Protein AF-A0A7H0GS98-F1 (afdb_monomer)

Radius of gyration: 21.8 Å; Cα contacts (8 Å, |Δi|>4): 205; chains: 1; bounding box: 40×64×66 Å

Nearest PDB structures (foldseek):
  5hx2-assembly1_E  TM=2.400E-01  e=4.863E+00  Tequatrovirus T4

Organism: NCBI:txid1385715

Sequence (141 aa):
MGLILLLSSFQAVAQSGPYGNEWIVPGQSYYKIRVTQDGIHRLDNQYLTRAGLSNGTDPRRLQLWRRGQEVAMYVGGNQTSLDPSTFIEFYGQRNDGRLDRGMYKKAVDQPQPLYSLFTDTAAYFLTVAPQLPAGAWRSQQ

pLDDT: mean 85.55, std 16.06, range [38.0, 98.44]

Mean predicted aligned error: 9.06 Å

Solvent-accessible surface area (backbone atoms only — not comparable to full-atom values): 8816 Å² total; per-residue (Å²): 142,83,86,83,82,84,81,78,80,78,79,77,83,68,91,84,64,87,87,64,54,84,76,64,58,92,93,61,68,71,34,79,44,80,29,70,53,70,45,81,45,76,43,46,37,69,55,41,45,76,59,70,49,54,74,63,43,50,54,73,22,59,46,35,34,44,94,62,39,82,49,76,66,49,76,45,60,57,76,69,29,35,44,90,68,20,33,39,37,31,78,38,54,36,26,44,12,72,76,56,37,80,78,41,98,46,63,84,73,54,91,53,62,78,44,33,96,86,48,51,59,19,68,33,35,40,32,65,50,96,54,75,63,91,78,71,85,72,81,85,125

Foldseek 3Di:
DDDDDDPDDPPPPDDPDPPLCPVDDPPWQKAKDKDQAWDKDKDALVNCVVSVNDWFAQPLQKWKDFSSDTFDKDWDDDRGTDDNRIMIIGGDAWDFCPVVCVVDPHSVPDPGRGHHPPGRIGIMIITGHPDRDDDPPDPDD

Secondary structure (DSSP, 8-state):
----------------S--S-TT--TT--EEEEEE-SSEEEEEEHHHHHHTTPPTT--GGGEEEEETTEE--EEEES-SSS--TT-EEEEEE----GGGGGGGSSSGGG-S-SSS-SS-S-EEEEEEE-SS--TT------

Structure (mmCIF, N/CA/C/O backbone):
data_AF-A0A7H0GS98-F1
#
_entry.id   AF-A0A7H0GS98-F1
#
loop_
_atom_site.group_PDB
_atom_site.id
_atom_site.type_symbol
_atom_site.label_atom_id
_atom_site.label_alt_id
_atom_site.label_comp_id
_atom_site.label_asym_id
_atom_site.label_entity_id
_atom_site.label_seq_id
_atom_site.pdbx_PDB_ins_code
_atom_site.Cartn_x
_atom_site.Cartn_y
_atom_site.Cartn_z
_atom_site.occupancy
_atom_site.B_iso_or_equiv
_atom_site.auth_seq_id
_atom_site.auth_comp_id
_atom_site.auth_asym_id
_atom_site.auth_atom_id
_atom_site.pdbx_PDB_model_num
ATOM 1 N N . MET A 1 1 ? 4.303 51.210 -48.097 1.00 42.44 1 MET A N 1
ATOM 2 C CA . MET A 1 1 ? 4.697 49.793 -47.951 1.00 42.44 1 MET A CA 1
ATOM 3 C C . MET A 1 1 ? 4.824 49.501 -46.467 1.00 42.44 1 MET A C 1
ATOM 5 O O . MET A 1 1 ? 5.790 49.943 -45.867 1.00 42.44 1 MET A O 1
ATOM 9 N N . GLY A 1 2 ? 3.820 48.872 -45.858 1.00 46.12 2 GLY A N 1
ATOM 10 C CA . GLY A 1 2 ? 3.844 48.503 -44.441 1.00 46.12 2 GLY A CA 1
ATOM 11 C C . GLY A 1 2 ? 3.320 47.083 -44.300 1.00 46.12 2 GLY A C 1
ATOM 12 O O . GLY A 1 2 ? 2.130 46.854 -44.482 1.00 46.12 2 GLY A O 1
ATOM 13 N N . LEU A 1 3 ? 4.224 46.134 -44.068 1.00 45.72 3 LEU A N 1
ATOM 14 C CA . LEU A 1 3 ? 3.906 44.723 -43.877 1.00 45.72 3 LEU A CA 1
ATOM 15 C C . LEU A 1 3 ?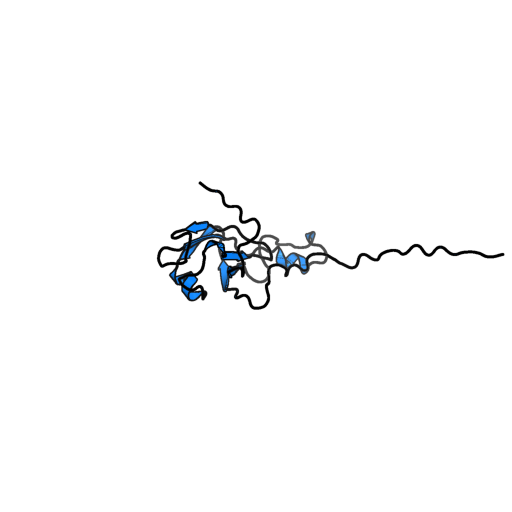 3.680 44.487 -42.378 1.00 45.72 3 LEU A C 1
ATOM 17 O O . LEU A 1 3 ? 4.624 44.551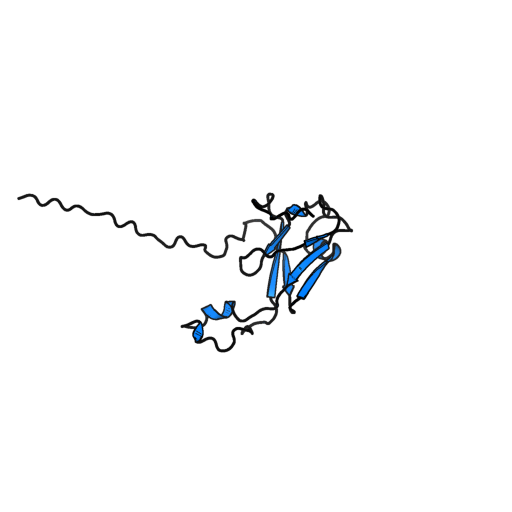 -41.594 1.00 45.72 3 LEU A O 1
ATOM 21 N N . ILE A 1 4 ? 2.431 44.248 -41.978 1.00 52.03 4 ILE A N 1
ATOM 22 C CA . ILE A 1 4 ? 2.082 43.829 -40.615 1.00 52.03 4 ILE A CA 1
ATOM 23 C C . ILE A 1 4 ? 2.258 42.309 -40.530 1.00 52.03 4 ILE A C 1
ATOM 25 O O . ILE A 1 4 ? 1.550 41.555 -41.195 1.00 52.03 4 ILE A O 1
ATOM 29 N N . LEU A 1 5 ? 3.218 41.865 -39.717 1.00 52.53 5 LEU A N 1
ATOM 30 C CA . LEU A 1 5 ? 3.429 40.463 -39.355 1.00 52.53 5 LEU A CA 1
ATOM 31 C C . LEU A 1 5 ? 2.541 40.113 -38.153 1.00 52.53 5 LEU A C 1
ATOM 33 O O . LEU A 1 5 ? 2.806 40.525 -37.026 1.00 52.53 5 LEU A O 1
ATOM 37 N N . LEU A 1 6 ? 1.483 39.340 -38.402 1.00 57.25 6 LEU A N 1
ATOM 38 C CA . LEU A 1 6 ? 0.685 38.672 -37.374 1.00 57.25 6 LEU A CA 1
ATOM 39 C C . LEU A 1 6 ? 1.485 37.482 -36.820 1.00 57.25 6 LEU A C 1
ATOM 41 O O . LEU A 1 6 ? 1.516 36.415 -37.431 1.00 57.25 6 LEU A O 1
ATOM 45 N N . LEU A 1 7 ? 2.143 37.654 -35.669 1.00 56.59 7 LEU A N 1
ATOM 46 C CA . LEU A 1 7 ? 2.703 36.530 -34.916 1.00 56.59 7 LEU A CA 1
ATOM 47 C C . LEU A 1 7 ? 1.565 35.784 -34.210 1.00 56.59 7 LEU A C 1
ATOM 49 O O . LEU A 1 7 ? 1.068 36.216 -33.171 1.00 56.59 7 LEU A O 1
ATOM 53 N N . SER A 1 8 ? 1.157 34.651 -34.773 1.00 59.25 8 SER A N 1
ATOM 54 C CA . SER A 1 8 ? 0.312 33.676 -34.088 1.00 59.25 8 SER A CA 1
ATOM 55 C C . SER A 1 8 ? 1.107 33.040 -32.945 1.00 59.25 8 SER A C 1
ATOM 57 O O . SER A 1 8 ? 2.106 32.356 -33.166 1.00 59.25 8 SER A O 1
ATOM 59 N N . SER A 1 9 ? 0.676 33.278 -31.711 1.00 59.72 9 SER A N 1
ATOM 60 C CA . SER A 1 9 ? 1.228 32.676 -30.502 1.00 59.72 9 SER A CA 1
ATOM 61 C C . SER A 1 9 ? 0.916 31.176 -30.467 1.00 59.72 9 SER A C 1
ATOM 63 O O . SER A 1 9 ? -0.152 30.752 -30.030 1.00 59.72 9 SER A O 1
ATOM 65 N N . PHE A 1 10 ? 1.869 30.354 -30.911 1.00 62.19 10 PHE A N 1
ATOM 66 C CA . PHE A 1 10 ? 1.886 28.929 -30.587 1.00 62.19 10 PHE A CA 1
ATOM 67 C C . PHE A 1 10 ? 2.031 28.789 -29.067 1.00 62.19 10 PHE A C 1
ATOM 69 O O . PHE A 1 10 ? 3.106 29.001 -28.509 1.00 62.19 10 PHE A O 1
ATOM 76 N N . GLN A 1 11 ? 0.934 28.466 -28.385 1.00 61.84 11 GLN A N 1
ATOM 77 C CA . GLN A 1 11 ? 0.963 28.047 -26.987 1.00 61.84 11 GLN A CA 1
ATOM 78 C C . GLN A 1 11 ? 1.714 26.712 -26.932 1.00 61.84 11 GLN A C 1
ATOM 80 O O . GLN A 1 11 ? 1.195 25.674 -27.343 1.00 61.84 11 GLN A O 1
ATOM 85 N N . ALA A 1 12 ? 2.967 26.745 -26.480 1.00 61.16 12 ALA A N 1
ATOM 86 C CA . ALA A 1 12 ? 3.724 25.539 -26.197 1.00 61.16 12 ALA A CA 1
ATOM 87 C C . ALA A 1 12 ? 3.055 24.831 -25.012 1.00 61.16 12 ALA A C 1
ATOM 89 O O . ALA A 1 12 ? 3.107 25.315 -23.882 1.00 61.16 12 ALA A O 1
ATOM 90 N N . VAL A 1 13 ? 2.412 23.693 -25.265 1.00 59.44 13 VAL A N 1
ATOM 91 C CA . VAL A 1 13 ? 1.907 22.829 -24.197 1.00 59.44 13 VAL A CA 1
ATOM 92 C C . VAL A 1 13 ? 3.121 22.105 -23.610 1.00 59.44 13 VAL A C 1
ATOM 94 O O . VAL A 1 13 ? 3.542 21.059 -24.101 1.00 59.44 13 VAL A O 1
ATOM 97 N N . ALA A 1 14 ? 3.766 22.721 -22.618 1.00 56.25 14 ALA A N 1
ATOM 98 C CA . ALA A 1 14 ? 4.789 22.054 -21.821 1.00 56.25 14 ALA A CA 1
ATOM 99 C C . ALA A 1 14 ? 4.154 20.869 -21.072 1.00 56.25 14 ALA A C 1
ATOM 101 O O . ALA A 1 14 ? 2.968 20.902 -20.756 1.00 56.25 14 ALA A O 1
ATOM 102 N N . GLN A 1 15 ? 4.932 19.812 -20.834 1.00 59.19 15 GLN A N 1
ATOM 103 C CA . GLN A 1 15 ? 4.472 18.504 -20.357 1.00 59.19 15 GLN A CA 1
ATOM 104 C C . GLN A 1 15 ? 3.633 18.575 -19.068 1.00 59.19 15 GLN A C 1
ATOM 106 O O . GLN A 1 15 ? 4.157 18.480 -17.964 1.00 59.19 15 GLN A O 1
ATOM 111 N N . SER A 1 16 ? 2.315 18.694 -19.207 1.00 49.09 16 SER A N 1
ATOM 112 C CA . SER A 1 16 ? 1.351 18.603 -18.113 1.00 49.09 16 SER A CA 1
ATOM 113 C C . SER A 1 16 ? 0.728 17.205 -18.102 1.00 49.09 16 SER A C 1
ATOM 115 O O . SER A 1 16 ? -0.455 17.030 -18.391 1.00 49.09 16 SER A O 1
ATOM 117 N N . GLY A 1 17 ? 1.554 16.188 -17.862 1.00 59.50 17 GLY A N 1
ATOM 118 C CA . GLY A 1 17 ? 1.093 14.835 -17.550 1.00 59.50 17 GLY A CA 1
ATOM 119 C C . GLY A 1 17 ? 1.268 14.557 -16.055 1.00 59.50 17 GLY A C 1
ATOM 120 O O . GLY A 1 17 ? 2.112 15.202 -15.431 1.00 59.50 17 GLY A O 1
ATOM 121 N N . PRO A 1 18 ? 0.504 13.623 -15.463 1.00 62.62 18 PRO A N 1
ATOM 122 C CA . PRO A 1 18 ? 0.777 13.174 -14.106 1.00 62.62 18 PRO A CA 1
ATOM 123 C C . PRO A 1 18 ? 2.213 12.631 -14.026 1.00 62.62 18 PRO A C 1
ATOM 125 O O . PRO A 1 18 ? 2.617 11.779 -14.819 1.00 62.62 18 PRO A O 1
ATOM 128 N N . TYR A 1 19 ? 2.984 13.145 -13.074 1.00 67.06 19 TYR A N 1
ATOM 129 C CA . TYR A 1 19 ? 4.360 12.752 -12.781 1.00 67.06 19 TYR A CA 1
ATOM 130 C C . TYR A 1 19 ? 4.445 11.357 -12.135 1.00 67.06 19 TYR A C 1
ATOM 132 O O . TYR A 1 19 ? 5.543 10.856 -11.903 1.00 67.06 19 TYR A O 1
ATOM 140 N N . GLY A 1 20 ? 3.305 10.729 -11.821 1.00 73.31 20 GLY A N 1
ATOM 141 C CA . GLY A 1 20 ? 3.218 9.400 -11.206 1.00 73.31 20 GLY A CA 1
ATOM 142 C C . GLY A 1 20 ? 3.397 9.410 -9.685 1.00 73.31 20 GLY A C 1
ATOM 143 O O . GLY A 1 20 ? 3.401 8.351 -9.053 1.00 73.31 20 GLY A O 1
ATOM 144 N N . ASN A 1 21 ? 3.534 10.598 -9.094 1.00 81.44 21 ASN A N 1
ATOM 145 C CA . ASN A 1 21 ? 3.735 10.825 -7.663 1.00 81.44 21 ASN A CA 1
ATOM 146 C C . ASN A 1 21 ?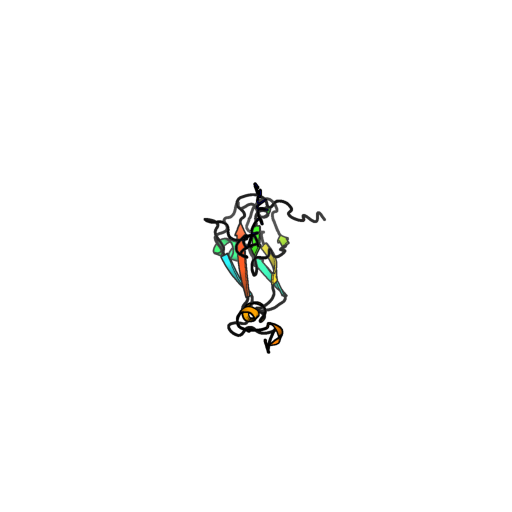 2.506 11.451 -6.987 1.00 81.44 21 ASN A C 1
ATOM 148 O O . ASN A 1 21 ? 2.581 11.839 -5.827 1.00 81.44 21 ASN A O 1
ATOM 152 N N . GLU A 1 22 ? 1.370 11.538 -7.680 1.00 84.88 22 GLU A N 1
ATOM 153 C CA . GLU A 1 22 ? 0.131 12.170 -7.196 1.00 84.88 22 GLU A CA 1
ATOM 154 C C . GLU A 1 22 ? -0.442 11.476 -5.955 1.00 84.88 22 GLU A C 1
ATOM 15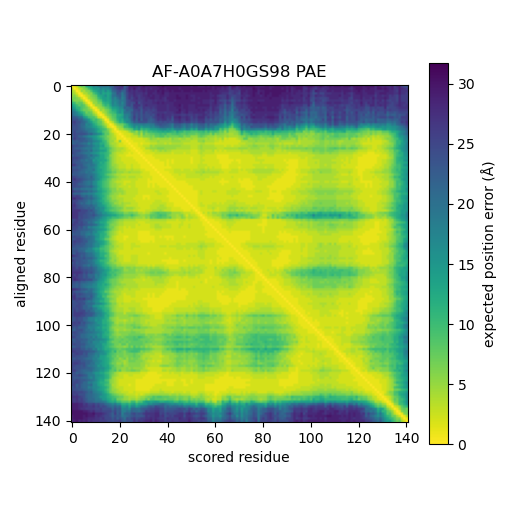6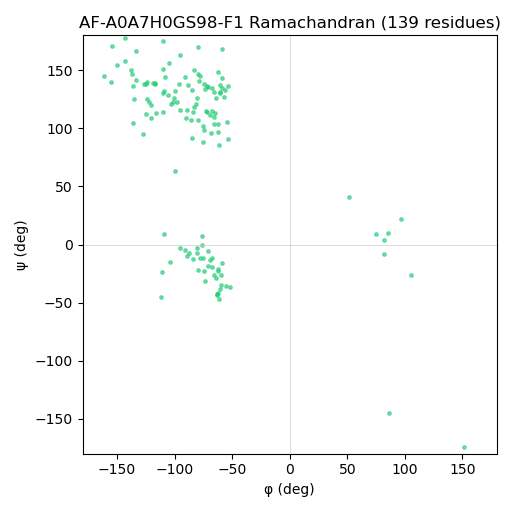 O O . GLU A 1 22 ? -1.180 12.074 -5.179 1.00 84.88 22 GLU A O 1
ATOM 161 N N . TRP A 1 23 ? -0.089 10.208 -5.761 1.00 86.06 23 TRP A N 1
ATOM 162 C CA . TRP A 1 23 ? -0.470 9.406 -4.604 1.00 86.06 23 TRP A CA 1
ATOM 163 C C . TRP A 1 23 ? 0.319 9.754 -3.327 1.00 86.06 23 TRP A C 1
ATOM 165 O O . TRP A 1 23 ? -0.034 9.279 -2.244 1.00 86.06 23 TRP A O 1
ATOM 175 N N . ILE A 1 24 ? 1.391 10.549 -3.440 1.00 89.06 24 ILE A N 1
ATOM 176 C CA . ILE A 1 24 ? 2.245 10.964 -2.323 1.00 89.06 24 ILE A CA 1
ATOM 177 C C . ILE A 1 24 ? 1.783 12.327 -1.810 1.00 89.06 24 ILE A C 1
ATOM 179 O O . ILE A 1 24 ? 1.912 13.345 -2.485 1.00 89.06 24 ILE A O 1
ATOM 183 N N . VAL A 1 25 ? 1.318 12.353 -0.566 1.00 91.31 25 VAL A N 1
ATOM 184 C CA . VAL A 1 25 ? 0.952 13.571 0.153 1.00 91.31 25 VAL A CA 1
ATOM 185 C C . VAL A 1 25 ? 2.072 13.910 1.143 1.00 91.31 25 VAL A C 1
ATOM 187 O O . VAL A 1 25 ? 2.386 13.092 2.015 1.00 91.31 25 VAL A O 1
ATOM 190 N N . PRO A 1 26 ? 2.705 15.094 1.045 1.00 90.38 26 PRO A N 1
ATOM 191 C CA . PRO A 1 26 ? 3.753 15.496 1.978 1.00 90.38 26 PRO A CA 1
ATOM 192 C C . PRO A 1 26 ? 3.283 15.459 3.437 1.00 90.38 26 PRO A C 1
ATOM 194 O O . PRO A 1 26 ? 2.210 15.955 3.771 1.00 90.38 26 PRO A O 1
ATOM 197 N N . GLY A 1 27 ? 4.099 14.869 4.313 1.00 89.81 27 GLY A N 1
ATOM 198 C CA . GLY A 1 27 ? 3.800 14.737 5.744 1.00 89.81 27 GLY A CA 1
ATOM 199 C C . GLY A 1 27 ? 2.880 13.567 6.114 1.00 89.81 27 GLY A C 1
ATOM 200 O O . GLY A 1 27 ? 2.749 13.260 7.297 1.00 89.81 27 GLY A O 1
ATOM 201 N N . GLN A 1 28 ? 2.285 12.872 5.141 1.00 90.94 28 GLN A N 1
ATOM 202 C CA . GLN A 1 28 ? 1.493 11.668 5.389 1.00 90.94 28 GLN A CA 1
ATOM 203 C C . GLN A 1 28 ? 2.405 10.449 5.615 1.00 90.94 28 GLN A C 1
ATOM 205 O O . GLN A 1 28 ? 3.441 10.289 4.968 1.00 90.94 28 GLN A O 1
ATOM 210 N N . SER A 1 29 ? 2.035 9.575 6.556 1.00 92.62 29 SER A N 1
ATOM 211 C CA . SER A 1 29 ? 2.782 8.343 6.839 1.00 92.62 29 SER A CA 1
ATOM 212 C C . SER A 1 29 ? 2.371 7.216 5.896 1.00 92.62 29 SER A C 1
ATOM 214 O O . SER A 1 29 ? 1.184 6.947 5.722 1.00 92.62 29 SER A O 1
ATOM 216 N N . TYR A 1 30 ? 3.354 6.517 5.330 1.00 95.56 30 TYR A N 1
ATOM 217 C CA . TYR A 1 30 ? 3.136 5.378 4.440 1.00 95.56 30 TYR A CA 1
ATOM 218 C C . TYR A 1 30 ? 3.831 4.145 4.995 1.00 95.56 30 TYR A C 1
ATOM 220 O O . TYR A 1 30 ? 5.050 4.128 5.177 1.00 95.56 30 TYR A O 1
ATOM 228 N N . TYR A 1 31 ? 3.059 3.090 5.219 1.00 96.75 31 TYR A N 1
ATOM 229 C CA . TYR A 1 31 ? 3.576 1.819 5.685 1.00 96.75 31 TYR A CA 1
ATOM 230 C C . TYR A 1 31 ? 3.762 0.848 4.520 1.00 96.75 31 TYR A C 1
ATOM 232 O O . TYR A 1 31 ? 2.821 0.547 3.787 1.00 96.75 31 TYR A O 1
ATOM 240 N N . LYS A 1 32 ? 4.989 0.348 4.341 1.00 96.81 32 LYS A N 1
ATOM 241 C CA . LYS A 1 32 ? 5.330 -0.564 3.244 1.00 96.81 32 LYS A CA 1
ATOM 242 C C . LYS A 1 32 ? 4.973 -2.006 3.600 1.00 96.81 32 LYS A C 1
ATOM 244 O O . LYS A 1 32 ? 5.587 -2.601 4.482 1.00 96.81 32 LYS A O 1
ATOM 249 N N . ILE A 1 33 ? 4.073 -2.589 2.820 1.00 97.81 33 ILE A N 1
ATOM 250 C CA . ILE A 1 33 ? 3.709 -4.004 2.855 1.00 97.81 33 ILE A CA 1
ATOM 251 C C . ILE A 1 33 ? 4.456 -4.721 1.726 1.00 97.81 33 ILE A C 1
ATOM 253 O O . ILE A 1 33 ? 4.487 -4.251 0.586 1.00 97.81 33 ILE A O 1
ATOM 257 N N . ARG A 1 34 ? 5.080 -5.857 2.047 1.00 97.19 34 ARG A N 1
ATOM 258 C CA . ARG A 1 34 ? 5.775 -6.716 1.081 1.00 97.19 34 ARG A CA 1
ATOM 259 C C . ARG A 1 34 ? 4.883 -7.894 0.711 1.00 97.19 34 ARG A C 1
ATOM 261 O O . ARG A 1 34 ? 4.452 -8.618 1.600 1.00 97.19 34 ARG A O 1
ATOM 268 N N . VAL A 1 35 ? 4.647 -8.088 -0.583 1.00 97.69 35 VAL A N 1
ATOM 269 C CA . VAL A 1 35 ? 3.822 -9.176 -1.126 1.00 97.69 35 VAL A CA 1
ATOM 270 C C . VAL A 1 35 ? 4.671 -10.029 -2.062 1.00 97.69 35 VAL A C 1
ATOM 272 O O . VAL A 1 35 ? 5.188 -9.527 -3.057 1.00 97.69 35 VAL A O 1
ATOM 275 N N . THR A 1 36 ? 4.818 -11.314 -1.752 1.00 95.81 36 THR A N 1
ATOM 276 C CA . THR A 1 36 ? 5.646 -12.266 -2.518 1.00 95.81 36 THR A CA 1
ATOM 277 C C . THR A 1 36 ? 4.828 -13.215 -3.390 1.00 95.81 36 THR A C 1
ATOM 279 O O . THR A 1 36 ? 5.374 -13.858 -4.282 1.00 95.81 36 THR A O 1
ATOM 282 N N . GLN A 1 37 ? 3.520 -13.312 -3.149 1.00 95.75 37 GLN A N 1
ATOM 283 C CA . GLN A 1 37 ? 2.634 -14.266 -3.808 1.00 95.75 37 GLN A CA 1
ATOM 284 C C . GLN A 1 37 ? 1.320 -13.604 -4.211 1.00 95.75 37 GLN A C 1
ATOM 286 O O . GLN A 1 37 ? 0.813 -12.718 -3.516 1.00 95.75 37 GLN A O 1
ATOM 291 N N . ASP A 1 38 ? 0.776 -14.064 -5.333 1.00 97.62 38 ASP A N 1
ATOM 292 C CA . ASP A 1 38 ? -0.546 -13.666 -5.799 1.00 97.62 38 ASP A CA 1
ATOM 293 C C . ASP A 1 38 ? -1.616 -14.298 -4.902 1.00 97.62 38 ASP A C 1
ATOM 295 O O . ASP A 1 38 ? -1.521 -15.477 -4.558 1.00 97.62 38 ASP A O 1
ATOM 299 N N . GLY A 1 39 ? -2.634 -13.530 -4.519 1.00 98.12 39 GLY A N 1
ATOM 300 C CA . GLY A 1 39 ? -3.732 -14.037 -3.698 1.00 98.12 39 GLY A CA 1
ATOM 301 C C . GLY A 1 39 ? -4.376 -12.978 -2.814 1.00 98.12 39 GLY A C 1
ATOM 302 O O . GLY A 1 39 ? -4.054 -11.795 -2.892 1.00 98.12 39 GLY A O 1
ATOM 303 N N . ILE A 1 40 ? -5.303 -13.410 -1.959 1.00 98.25 40 ILE A N 1
ATOM 304 C CA . ILE A 1 40 ? -5.883 -12.553 -0.921 1.00 98.25 40 ILE A CA 1
ATOM 305 C C . ILE A 1 40 ? -4.927 -12.494 0.269 1.00 98.25 40 ILE A C 1
ATOM 307 O O . ILE A 1 40 ? -4.546 -13.522 0.823 1.00 98.25 40 ILE A O 1
ATOM 311 N N . HIS A 1 41 ? -4.565 -11.278 0.667 1.00 98.31 41 HIS A N 1
ATOM 312 C CA . HIS A 1 41 ? -3.736 -11.004 1.837 1.00 98.31 41 HIS A CA 1
ATOM 313 C C . HIS A 1 41 ? -4.597 -10.363 2.914 1.00 98.31 41 HIS A C 1
ATOM 315 O O . HIS A 1 41 ? -5.322 -9.411 2.625 1.00 98.31 41 HIS A O 1
ATOM 321 N N . ARG A 1 42 ? -4.491 -10.863 4.149 1.00 97.88 42 ARG A N 1
ATOM 322 C CA . ARG A 1 42 ? -5.175 -10.306 5.320 1.00 97.88 42 ARG A CA 1
ATOM 323 C C . ARG A 1 42 ? -4.171 -9.642 6.258 1.00 97.88 42 ARG A C 1
ATOM 325 O O . ARG A 1 42 ? -3.173 -10.255 6.629 1.00 97.88 42 ARG A O 1
ATOM 332 N N . LEU A 1 43 ? -4.467 -8.412 6.666 1.00 97.25 43 LEU A N 1
ATOM 333 C CA . LEU A 1 43 ? -3.751 -7.671 7.702 1.00 97.25 43 LEU A CA 1
ATOM 334 C C . LEU A 1 43 ? -4.663 -7.561 8.923 1.00 97.25 43 LEU A C 1
ATOM 336 O O . LEU A 1 43 ? -5.718 -6.933 8.851 1.00 97.25 43 LEU A O 1
ATOM 340 N N . ASP A 1 44 ? -4.278 -8.192 10.025 1.00 96.31 44 ASP A N 1
ATOM 341 C CA . ASP A 1 44 ? -5.017 -8.117 11.285 1.00 96.31 44 ASP A CA 1
ATOM 342 C C . ASP A 1 44 ? -4.721 -6.820 12.058 1.00 96.31 44 ASP A C 1
ATOM 344 O O . ASP A 1 44 ? -3.803 -6.062 11.730 1.00 96.31 44 ASP A O 1
ATOM 348 N N . ASN A 1 45 ? -5.490 -6.555 13.118 1.00 94.81 45 ASN A N 1
ATOM 349 C CA . ASN A 1 45 ? -5.301 -5.373 13.960 1.00 94.81 45 ASN A CA 1
ATOM 350 C C . ASN A 1 45 ? -3.868 -5.260 14.524 1.00 94.81 45 ASN A C 1
ATOM 352 O O . ASN A 1 45 ? -3.326 -4.154 14.616 1.00 94.81 45 ASN A O 1
ATOM 356 N N . GLN A 1 46 ? -3.220 -6.383 14.855 1.00 95.38 46 GLN A N 1
ATOM 357 C CA . GLN A 1 46 ? -1.845 -6.379 15.355 1.00 95.38 46 GLN A CA 1
ATOM 358 C C . GLN A 1 46 ? -0.876 -5.843 14.295 1.00 95.38 46 GLN A C 1
ATOM 360 O O . GLN A 1 46 ? 0.008 -5.039 14.607 1.00 95.38 46 GLN A O 1
ATOM 365 N N . TYR A 1 47 ? -1.045 -6.251 13.037 1.00 96.12 47 TYR A N 1
ATOM 366 C CA . TYR A 1 47 ? -0.290 -5.719 11.912 1.00 96.12 47 TYR A CA 1
ATOM 367 C C . TYR A 1 47 ? -0.532 -4.217 11.734 1.00 96.12 47 TYR A C 1
ATOM 369 O O . TYR A 1 47 ? 0.430 -3.460 11.608 1.00 96.12 47 TYR A O 1
ATOM 377 N N . LEU A 1 48 ? -1.792 -3.771 11.777 1.00 94.75 48 LEU A N 1
ATOM 378 C CA . LEU A 1 48 ? -2.154 -2.354 11.627 1.00 94.75 48 LEU A CA 1
ATOM 379 C C . LEU A 1 48 ? -1.550 -1.488 12.741 1.00 94.75 48 LEU A C 1
ATOM 381 O O . LEU A 1 48 ? -0.974 -0.435 12.470 1.00 94.75 48 LEU A O 1
ATOM 385 N N . THR A 1 49 ? -1.583 -1.974 13.979 1.00 94.19 49 THR A N 1
ATOM 386 C CA . THR A 1 49 ? -0.978 -1.290 15.129 1.00 94.19 49 THR A CA 1
ATOM 387 C C . THR A 1 49 ? 0.539 -1.169 14.962 1.00 94.19 49 THR A C 1
ATOM 389 O O . THR A 1 49 ? 1.112 -0.100 15.164 1.00 94.19 49 THR A O 1
ATOM 392 N N . ARG A 1 50 ? 1.212 -2.240 14.512 1.00 93.75 50 ARG A N 1
ATOM 393 C CA . ARG A 1 50 ? 2.654 -2.220 14.186 1.00 93.75 50 ARG A CA 1
ATOM 394 C C . ARG A 1 50 ? 2.986 -1.321 12.998 1.00 93.75 50 ARG A C 1
ATOM 396 O O . ARG A 1 50 ? 4.111 -0.835 12.903 1.00 93.75 50 ARG A O 1
ATOM 403 N N . ALA A 1 51 ? 2.024 -1.108 12.106 1.00 91.38 51 ALA A N 1
ATOM 404 C CA . ALA A 1 51 ? 2.117 -0.159 11.008 1.00 91.38 51 ALA A CA 1
ATOM 405 C C . ALA A 1 51 ? 1.928 1.305 11.450 1.00 91.38 51 ALA A C 1
ATOM 407 O O . ALA A 1 51 ? 2.039 2.206 10.621 1.00 91.38 51 ALA A O 1
ATOM 408 N N . GLY A 1 52 ? 1.699 1.550 12.746 1.00 90.50 52 GLY A N 1
ATOM 409 C CA . GLY A 1 52 ? 1.544 2.884 13.323 1.00 90.50 52 GLY A CA 1
ATOM 410 C C . GLY A 1 52 ? 0.122 3.435 13.237 1.00 90.50 52 GLY A C 1
ATOM 411 O O . GLY A 1 52 ? -0.084 4.612 13.523 1.00 90.50 52 GLY A O 1
ATOM 412 N N . LEU A 1 53 ? -0.859 2.613 12.850 1.00 92.69 53 LEU A N 1
ATOM 413 C CA . LEU A 1 53 ? -2.264 3.005 12.857 1.00 92.69 53 LEU A CA 1
ATOM 414 C C . LEU A 1 53 ? -2.801 2.843 14.280 1.00 92.69 53 LEU A C 1
ATOM 416 O O . LEU A 1 53 ? -2.772 1.751 14.846 1.00 92.69 53 LEU A O 1
ATOM 420 N N . SER A 1 54 ? -3.285 3.934 14.867 1.00 88.69 54 SER A N 1
ATOM 421 C CA . SER A 1 54 ? -3.853 3.912 16.211 1.00 88.69 54 SER A CA 1
ATOM 422 C C . SER A 1 54 ? -5.286 3.382 16.208 1.00 88.69 54 SER A C 1
ATOM 424 O O . SER A 1 54 ? -6.072 3.662 15.293 1.00 88.69 54 SER A O 1
ATOM 426 N N . ASN A 1 55 ? -5.654 2.696 17.293 1.00 82.38 55 ASN A N 1
ATOM 427 C CA . ASN A 1 55 ? -7.059 2.499 17.647 1.00 82.38 55 ASN A CA 1
ATOM 428 C C . ASN A 1 55 ? -7.743 3.874 17.709 1.00 82.38 55 ASN A C 1
ATOM 430 O O . ASN A 1 55 ? -7.154 4.831 18.218 1.00 82.38 55 ASN A O 1
ATOM 434 N N . GLY A 1 56 ? -8.947 4.001 17.154 1.00 85.19 56 GLY A N 1
ATOM 435 C CA . GLY A 1 56 ? -9.583 5.311 16.963 1.00 85.19 56 GLY A CA 1
ATOM 436 C C . GLY A 1 56 ? -9.579 5.808 15.515 1.00 85.19 56 GLY A C 1
ATOM 437 O O . GLY A 1 56 ? -10.468 6.572 15.141 1.00 85.19 56 GLY A O 1
ATOM 438 N N . THR A 1 57 ? -8.615 5.378 14.690 1.00 92.56 57 THR A N 1
ATOM 439 C CA . THR A 1 57 ? -8.513 5.804 13.281 1.00 92.56 57 THR A CA 1
ATOM 440 C C . THR A 1 57 ? -9.786 5.440 12.518 1.00 92.56 57 THR A C 1
ATOM 442 O O . THR A 1 57 ? -10.274 4.324 12.640 1.00 92.56 57 THR A O 1
ATOM 445 N N . ASP A 1 58 ? -10.323 6.359 11.715 1.00 93.94 58 ASP A N 1
ATOM 446 C CA . ASP A 1 58 ? -11.492 6.071 10.878 1.00 93.94 58 ASP A CA 1
ATOM 447 C C . ASP A 1 58 ? -11.088 5.134 9.718 1.00 93.94 58 ASP A C 1
ATOM 449 O O . ASP A 1 58 ? -10.327 5.559 8.836 1.00 93.94 58 ASP A O 1
ATOM 453 N N . PRO A 1 59 ? -11.593 3.884 9.671 1.00 93.00 59 PRO A N 1
ATOM 454 C CA . PRO A 1 59 ? -11.202 2.909 8.656 1.00 93.00 59 PRO A CA 1
ATOM 455 C C . PRO A 1 59 ? -11.569 3.356 7.235 1.00 93.00 59 PRO A C 1
ATOM 457 O O . PRO A 1 59 ? -10.961 2.932 6.257 1.00 93.00 59 PRO A O 1
ATOM 460 N N . ARG A 1 60 ? -12.525 4.279 7.098 1.00 91.75 60 ARG A N 1
ATOM 461 C CA . ARG A 1 60 ? -12.978 4.835 5.816 1.00 91.75 60 ARG A CA 1
ATOM 462 C C . ARG A 1 60 ? -11.945 5.719 5.122 1.00 91.75 60 ARG A C 1
ATOM 464 O O . ARG A 1 60 ? -12.151 6.082 3.966 1.00 91.75 60 ARG A O 1
ATOM 471 N N . ARG A 1 61 ? -10.891 6.114 5.835 1.00 93.56 61 ARG A N 1
ATOM 472 C CA . ARG A 1 61 ? -9.779 6.925 5.320 1.00 93.56 61 ARG A CA 1
ATOM 473 C C . ARG A 1 61 ? -8.594 6.072 4.873 1.00 93.56 61 ARG A C 1
ATOM 475 O O . ARG A 1 61 ? -7.602 6.630 4.412 1.00 93.56 61 ARG A O 1
ATOM 482 N N . LEU A 1 62 ? -8.659 4.754 5.050 1.00 94.81 62 LEU A N 1
ATOM 483 C CA . LEU A 1 62 ? -7.580 3.863 4.651 1.00 94.81 62 LEU A CA 1
ATOM 484 C C . LEU A 1 62 ? -7.444 3.839 3.133 1.00 94.81 62 LEU A C 1
ATOM 486 O O . LEU A 1 62 ? -8.432 3.723 2.414 1.00 94.81 62 LEU A O 1
ATOM 490 N N . GLN A 1 63 ? -6.201 3.925 2.671 1.00 95.62 63 GLN A N 1
ATOM 491 C CA . GLN A 1 63 ? -5.844 3.818 1.262 1.00 95.62 63 GLN A CA 1
ATOM 492 C C . GLN A 1 63 ? -4.658 2.878 1.106 1.00 95.62 63 GLN A C 1
ATOM 494 O O . GLN A 1 63 ? -3.735 2.873 1.925 1.00 95.62 63 GLN A O 1
ATOM 499 N N . LEU A 1 64 ? -4.686 2.085 0.041 1.00 96.94 64 LEU A N 1
ATOM 500 C CA . LEU A 1 64 ? -3.644 1.128 -0.287 1.00 96.94 64 LEU A CA 1
ATOM 501 C C . LEU A 1 64 ? -3.158 1.435 -1.691 1.00 96.94 64 LEU A C 1
ATOM 503 O O . LEU A 1 64 ? -3.949 1.469 -2.622 1.00 96.94 64 LEU A O 1
ATOM 507 N N . TRP A 1 65 ? -1.859 1.636 -1.854 1.00 96.69 65 TRP A N 1
ATOM 508 C CA . TRP A 1 65 ? -1.278 2.044 -3.127 1.00 96.69 65 TRP A CA 1
ATOM 509 C C . TRP A 1 65 ? -0.291 1.009 -3.644 1.00 96.69 65 TRP A C 1
ATOM 511 O O . TRP A 1 65 ? 0.547 0.502 -2.896 1.00 96.69 65 TRP A O 1
ATOM 521 N N . ARG A 1 66 ? -0.332 0.747 -4.951 1.00 95.25 66 ARG A N 1
ATOM 522 C CA . ARG A 1 66 ? 0.698 -0.002 -5.678 1.00 95.25 66 ARG A CA 1
ATOM 523 C C . ARG A 1 66 ? 1.013 0.712 -6.978 1.00 95.25 66 ARG A C 1
ATOM 525 O O . ARG A 1 66 ? 0.130 0.923 -7.800 1.00 95.25 66 ARG A O 1
ATOM 532 N N . ARG A 1 67 ? 2.295 1.030 -7.193 1.00 91.56 67 ARG A N 1
ATOM 533 C CA . ARG A 1 67 ? 2.790 1.649 -8.441 1.00 91.56 67 ARG A CA 1
ATOM 534 C C . ARG A 1 67 ? 1.992 2.906 -8.840 1.00 91.56 67 ARG A C 1
ATOM 536 O O . ARG A 1 67 ? 1.663 3.085 -10.007 1.00 91.56 67 ARG A O 1
ATOM 543 N N . GLY A 1 68 ? 1.649 3.735 -7.853 1.00 91.06 68 GLY A N 1
ATOM 544 C CA . GLY A 1 68 ? 0.891 4.974 -8.046 1.00 91.06 68 GLY A CA 1
ATOM 545 C C . GLY A 1 68 ? -0.604 4.805 -8.318 1.00 91.06 68 GLY A C 1
ATOM 546 O O . GLY A 1 68 ? -1.269 5.781 -8.639 1.00 91.06 68 GLY A O 1
ATOM 547 N N . GLN A 1 69 ? -1.147 3.593 -8.181 1.00 91.44 69 GLN A N 1
ATOM 548 C CA . GLN A 1 69 ? -2.577 3.322 -8.329 1.00 91.44 69 GLN A CA 1
ATOM 549 C C . GLN A 1 69 ? -3.161 2.820 -7.009 1.00 91.44 69 GLN A C 1
ATOM 551 O O . GLN A 1 69 ? -2.523 2.024 -6.312 1.00 91.44 69 GLN A O 1
ATOM 556 N N . GLU A 1 70 ? -4.358 3.294 -6.669 1.00 93.31 70 GLU A N 1
ATOM 557 C CA . GLU A 1 70 ? -5.084 2.822 -5.495 1.00 93.31 70 GLU A CA 1
ATOM 558 C C . GLU A 1 70 ? -5.583 1.395 -5.746 1.00 93.31 70 GLU A C 1
ATOM 560 O O . GLU A 1 70 ? -6.068 1.052 -6.826 1.00 93.31 70 GLU A O 1
ATOM 565 N N . VAL A 1 71 ? -5.406 0.545 -4.744 1.00 95.88 71 VAL A N 1
ATOM 566 C CA . VAL A 1 71 ? -5.769 -0.864 -4.746 1.00 95.88 71 VAL A CA 1
ATOM 567 C C . VAL A 1 71 ? -7.001 -1.018 -3.874 1.00 95.88 71 VAL A C 1
ATOM 569 O O . VAL A 1 71 ? -7.015 -0.588 -2.721 1.00 95.88 71 VAL A O 1
ATOM 572 N N . ALA A 1 72 ? -8.025 -1.669 -4.421 1.00 95.12 72 ALA A N 1
ATOM 573 C CA . ALA A 1 72 ? -9.224 -1.988 -3.667 1.00 95.12 72 ALA A CA 1
ATOM 574 C C . ALA A 1 72 ? -8.890 -2.887 -2.469 1.00 95.12 72 ALA A C 1
ATOM 576 O O . ALA A 1 72 ? -8.129 -3.852 -2.585 1.00 95.12 72 ALA A O 1
ATOM 577 N N . MET A 1 73 ? -9.502 -2.579 -1.331 1.00 95.69 73 MET A N 1
ATOM 578 C CA . MET A 1 73 ? -9.398 -3.376 -0.119 1.00 95.69 73 MET A CA 1
ATOM 579 C C . MET A 1 73 ? -10.768 -3.500 0.543 1.00 95.69 73 MET A C 1
ATOM 581 O O . MET A 1 73 ? -11.603 -2.601 0.448 1.00 95.69 73 MET A O 1
ATOM 585 N N . TYR A 1 74 ? -10.972 -4.606 1.239 1.00 96.25 74 TYR A N 1
ATOM 586 C CA . TYR A 1 74 ? -12.072 -4.807 2.162 1.00 96.25 74 TYR A CA 1
ATOM 587 C C . TYR A 1 74 ? -11.600 -4.494 3.582 1.00 96.25 74 TYR A C 1
ATOM 589 O O . TYR A 1 74 ? -10.496 -4.875 3.966 1.00 96.25 74 TYR A O 1
ATOM 597 N N . VAL A 1 75 ? -12.435 -3.806 4.361 1.00 95.69 75 VAL A N 1
ATOM 598 C CA . VAL A 1 75 ? -12.162 -3.507 5.769 1.00 95.69 75 VAL A CA 1
ATOM 599 C C . VAL A 1 75 ? -13.273 -4.117 6.614 1.00 95.69 75 VAL A C 1
ATOM 601 O O . VAL A 1 75 ? -14.422 -3.669 6.573 1.00 95.69 75 VAL A O 1
ATOM 604 N N . GLY A 1 76 ? -12.925 -5.170 7.348 1.00 94.94 76 GLY A N 1
ATOM 605 C CA . GLY A 1 76 ? -13.838 -5.900 8.218 1.00 94.94 76 GLY A CA 1
ATOM 606 C C . GLY A 1 76 ? -13.773 -5.429 9.669 1.00 94.94 76 GLY A C 1
ATOM 607 O O . GLY A 1 76 ? -12.822 -4.766 10.083 1.00 94.94 76 GLY A O 1
ATOM 608 N N . GLY A 1 77 ? -14.793 -5.790 10.449 1.00 94.06 77 GLY A N 1
ATOM 609 C CA . GLY A 1 77 ? -14.973 -5.322 11.825 1.00 94.06 77 GLY A CA 1
ATOM 610 C C . GLY A 1 77 ? -15.723 -3.988 11.889 1.00 94.06 77 GLY A C 1
ATOM 611 O O . GLY A 1 77 ? -16.636 -3.732 11.096 1.00 94.06 77 GLY A O 1
ATOM 612 N N . ASN A 1 78 ? -15.355 -3.142 12.850 1.00 91.25 78 ASN A N 1
ATOM 613 C CA . ASN A 1 78 ? -15.987 -1.842 13.070 1.00 91.25 78 ASN A CA 1
ATOM 614 C C . ASN A 1 78 ? -15.746 -0.863 11.907 1.00 91.25 78 ASN A C 1
ATOM 616 O O . ASN A 1 78 ? -14.626 -0.659 11.452 1.00 91.25 78 ASN A O 1
ATOM 620 N N . GLN A 1 79 ? -16.826 -0.231 11.443 1.00 89.25 79 GLN A N 1
ATOM 621 C CA . GLN A 1 79 ? -16.838 0.653 10.270 1.00 89.25 79 GLN A CA 1
ATOM 622 C C . GLN A 1 79 ? -16.536 2.123 10.590 1.00 89.25 79 GLN A C 1
ATOM 624 O O . GLN A 1 79 ? -16.380 2.943 9.685 1.00 89.25 79 GLN A O 1
ATOM 629 N N . THR A 1 80 ? -16.498 2.474 11.874 1.00 89.75 80 THR A N 1
ATOM 630 C CA . THR A 1 80 ? -16.364 3.858 12.353 1.00 89.75 80 THR A CA 1
ATOM 631 C C . THR A 1 80 ? -15.021 4.123 13.015 1.00 89.75 80 THR A C 1
ATOM 633 O O . THR A 1 80 ? -14.571 5.266 13.045 1.00 89.75 80 THR A O 1
ATOM 636 N N . SER A 1 81 ? -14.368 3.079 13.522 1.00 93.56 81 SER A N 1
ATOM 637 C CA . SER A 1 81 ? -13.107 3.196 14.238 1.00 93.56 81 SER A CA 1
ATOM 638 C C . SER A 1 81 ? -12.316 1.897 14.165 1.00 93.56 81 SER A C 1
ATOM 640 O O . SER A 1 81 ? -12.905 0.825 14.283 1.00 93.56 81 SER A O 1
ATOM 642 N N . LEU A 1 82 ? -10.995 1.990 13.995 1.00 94.06 82 LEU A N 1
ATOM 643 C CA . LEU A 1 82 ? -10.103 0.852 14.178 1.00 94.06 82 LEU A CA 1
ATOM 644 C C . LEU A 1 82 ? -10.152 0.395 15.635 1.00 94.06 82 LEU A C 1
ATOM 646 O O . LEU A 1 82 ? -9.904 1.182 16.554 1.00 94.06 82 LEU A O 1
ATOM 650 N N . ASP A 1 83 ? -10.427 -0.888 15.818 1.00 94.81 83 ASP A N 1
ATOM 651 C CA . ASP A 1 83 ? -10.470 -1.560 17.107 1.00 94.81 83 ASP A CA 1
ATOM 652 C C . ASP A 1 83 ? -9.909 -2.993 16.974 1.00 94.81 83 ASP A C 1
ATOM 654 O O . ASP A 1 83 ? -9.528 -3.410 15.872 1.00 94.81 83 ASP A O 1
ATOM 658 N 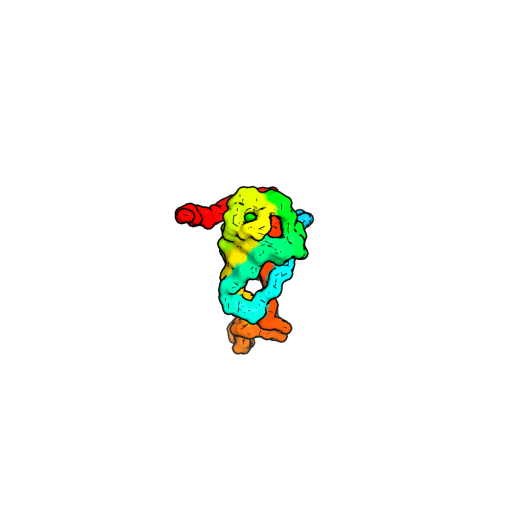N . PRO A 1 84 ? -9.812 -3.768 18.070 1.00 95.44 84 PRO A N 1
ATOM 659 C CA . PRO A 1 84 ? -9.259 -5.121 18.020 1.00 95.44 84 PRO A CA 1
ATOM 660 C C . PRO A 1 84 ? -9.984 -6.095 17.075 1.00 95.44 84 PRO A C 1
ATOM 662 O O . PRO A 1 84 ? -9.416 -7.135 16.751 1.00 95.44 84 PRO A O 1
ATOM 665 N N . SER A 1 85 ? -11.207 -5.789 16.622 1.00 95.19 85 SER A N 1
ATOM 666 C CA . SER A 1 85 ? -11.933 -6.596 15.631 1.00 95.19 85 SER A CA 1
ATOM 667 C C . SER A 1 85 ? -11.549 -6.273 14.184 1.00 95.19 85 SER A C 1
ATOM 669 O O . SER A 1 85 ? -11.921 -7.016 13.273 1.00 95.19 85 SER A O 1
ATOM 671 N N . THR A 1 86 ? -10.832 -5.169 13.947 1.00 96.00 86 THR A N 1
ATOM 672 C CA . THR A 1 86 ? -10.560 -4.687 12.595 1.00 96.00 86 THR A CA 1
ATOM 673 C C . THR A 1 86 ? -9.515 -5.523 11.865 1.00 96.00 86 THR A C 1
ATOM 675 O O . THR A 1 86 ? -8.455 -5.852 12.399 1.00 96.00 86 THR A O 1
ATOM 678 N N . PHE A 1 87 ? -9.786 -5.790 10.590 1.00 96.88 87 PHE A N 1
ATOM 679 C CA . PHE A 1 87 ? -8.829 -6.363 9.652 1.00 96.88 87 PHE A CA 1
ATOM 680 C C . PHE A 1 87 ? -9.010 -5.761 8.255 1.00 96.88 87 PHE A C 1
ATOM 682 O O . PHE A 1 87 ? -10.079 -5.252 7.917 1.00 96.88 87 PHE A O 1
ATOM 689 N N . ILE A 1 88 ? -7.963 -5.840 7.438 1.00 97.31 88 ILE A N 1
ATOM 690 C CA . ILE A 1 88 ? -7.978 -5.432 6.030 1.00 97.31 88 ILE A CA 1
ATOM 691 C C . ILE A 1 88 ? -7.705 -6.654 5.163 1.00 97.31 88 ILE A C 1
ATOM 693 O O . ILE A 1 88 ? -6.807 -7.435 5.469 1.00 97.31 88 ILE A O 1
ATOM 697 N N . GLU A 1 89 ? -8.426 -6.791 4.058 1.00 98.25 89 GLU A N 1
ATOM 698 C CA . GLU A 1 89 ? -8.145 -7.774 3.016 1.00 98.25 89 GLU A CA 1
ATOM 699 C C . GLU A 1 89 ? -7.971 -7.099 1.666 1.00 98.25 89 GLU A C 1
ATOM 701 O O . GLU A 1 89 ? -8.702 -6.178 1.318 1.00 98.25 89 GLU A O 1
ATOM 706 N N . PHE A 1 90 ? -7.014 -7.564 0.875 1.00 98.44 90 PHE A N 1
ATOM 707 C CA . PHE A 1 90 ? -6.823 -7.075 -0.485 1.00 98.44 90 PHE A CA 1
ATOM 708 C C . PHE A 1 90 ? -6.240 -8.169 -1.372 1.00 98.44 90 PHE A C 1
ATOM 710 O O . PHE A 1 90 ? -5.549 -9.075 -0.899 1.00 98.44 90 PHE A O 1
ATOM 717 N N . TYR A 1 91 ? -6.494 -8.071 -2.676 1.00 98.44 91 TYR A N 1
ATOM 718 C CA . TYR A 1 91 ? -5.831 -8.931 -3.648 1.00 98.44 91 TYR A CA 1
ATOM 719 C C . TYR A 1 91 ? -4.426 -8.395 -3.936 1.00 98.44 91 TYR A C 1
ATOM 721 O O . TYR A 1 91 ? -4.235 -7.351 -4.568 1.00 98.44 91 TYR A O 1
ATOM 729 N N . GLY A 1 92 ? -3.433 -9.106 -3.419 1.00 97.69 92 GLY A N 1
ATOM 730 C CA . GLY A 1 92 ? -2.023 -8.836 -3.628 1.00 97.69 92 GLY A CA 1
ATOM 731 C C . GLY A 1 92 ? -1.501 -9.603 -4.835 1.00 97.69 92 GLY A C 1
ATOM 732 O O . GLY A 1 92 ? -1.894 -10.738 -5.082 1.00 97.69 92 GLY A O 1
ATOM 733 N N . GLN A 1 93 ? -0.594 -8.980 -5.574 1.00 97.00 93 GLN A N 1
ATOM 734 C CA . GLN A 1 93 ? 0.152 -9.595 -6.659 1.00 97.00 93 GLN A CA 1
ATOM 735 C C . GLN A 1 93 ? 1.637 -9.415 -6.393 1.00 97.00 93 GLN A C 1
ATOM 737 O O . GLN A 1 93 ? 2.078 -8.317 -6.022 1.00 97.00 93 GLN A O 1
ATOM 742 N N . ARG A 1 94 ? 2.411 -10.468 -6.643 1.00 95.88 94 ARG A N 1
ATOM 743 C CA . ARG A 1 94 ? 3.871 -10.428 -6.634 1.00 95.88 94 ARG A CA 1
ATOM 744 C C . ARG A 1 94 ? 4.393 -9.413 -7.653 1.00 95.88 94 ARG A C 1
ATOM 746 O O . ARG A 1 94 ? 3.657 -8.853 -8.476 1.00 95.88 94 ARG A O 1
ATOM 753 N N . ASN A 1 95 ? 5.679 -9.107 -7.573 1.00 96.06 95 ASN A N 1
ATOM 754 C CA . ASN A 1 95 ? 6.291 -8.192 -8.521 1.00 96.06 95 ASN A CA 1
ATOM 755 C C . ASN A 1 95 ? 6.459 -8.876 -9.885 1.00 96.06 95 ASN A C 1
ATOM 757 O O . ASN A 1 95 ? 6.934 -10.006 -9.986 1.00 96.06 95 ASN A O 1
ATOM 761 N N . ASP A 1 96 ? 6.074 -8.152 -10.929 1.00 93.62 96 ASP A N 1
ATOM 762 C CA . ASP A 1 96 ? 6.285 -8.512 -12.331 1.00 93.62 96 ASP A CA 1
ATOM 763 C C . ASP A 1 96 ? 7.336 -7.570 -12.953 1.00 93.62 96 ASP A C 1
ATOM 765 O O . ASP A 1 96 ? 7.751 -6.584 -12.335 1.00 93.62 96 ASP A O 1
ATOM 769 N N . GLY A 1 97 ? 7.726 -7.826 -14.201 1.00 91.62 97 GLY A N 1
ATOM 770 C CA . GLY A 1 97 ? 8.711 -7.017 -14.920 1.00 91.62 97 GLY A CA 1
ATOM 771 C C . GLY A 1 97 ? 8.187 -5.674 -15.441 1.00 91.62 97 GLY A C 1
ATOM 772 O O . GLY A 1 97 ? 8.894 -4.999 -16.185 1.00 91.62 97 GLY A O 1
ATOM 773 N N . ARG A 1 98 ? 6.961 -5.238 -15.116 1.00 90.75 98 ARG A N 1
ATOM 774 C CA . ARG A 1 98 ? 6.365 -4.023 -15.714 1.00 90.75 98 ARG A CA 1
ATOM 775 C C . ARG A 1 98 ? 7.191 -2.763 -15.458 1.00 90.75 98 ARG A C 1
ATOM 777 O O . ARG A 1 98 ? 7.219 -1.895 -16.326 1.00 90.75 98 ARG A O 1
ATOM 784 N N . LEU A 1 99 ? 7.839 -2.656 -14.296 1.00 89.50 99 LEU A N 1
ATOM 785 C CA . LEU A 1 99 ? 8.696 -1.509 -13.963 1.00 89.50 99 LEU A CA 1
ATOM 786 C C . LEU A 1 99 ? 10.039 -1.538 -14.707 1.00 89.50 99 LEU A C 1
ATOM 788 O O . LEU A 1 99 ? 10.620 -0.484 -14.948 1.00 89.50 99 LEU A O 1
ATOM 792 N N . ASP A 1 100 ? 10.481 -2.712 -15.158 1.00 92.25 100 ASP A N 1
ATOM 793 C CA . ASP A 1 100 ? 11.750 -2.871 -15.873 1.00 92.25 100 ASP A CA 1
ATOM 794 C C . ASP A 1 100 ? 11.646 -2.419 -17.336 1.00 92.25 100 ASP A C 1
ATOM 796 O O . ASP A 1 100 ? 12.663 -2.207 -17.990 1.00 92.25 100 ASP A O 1
ATOM 800 N N . ARG A 1 101 ? 10.427 -2.185 -17.850 1.00 89.69 101 ARG A N 1
ATOM 801 C CA . ARG A 1 101 ? 10.188 -1.669 -19.212 1.00 89.69 101 ARG A CA 1
ATOM 802 C C . ARG A 1 101 ? 10.984 -0.405 -19.522 1.00 89.69 101 ARG A C 1
ATOM 804 O O . ARG A 1 101 ? 11.440 -0.251 -20.649 1.00 89.69 101 ARG A O 1
ATOM 811 N N . GLY A 1 102 ? 11.164 0.474 -18.535 1.00 87.94 102 GLY A N 1
ATOM 812 C CA . GLY A 1 102 ? 11.930 1.715 -18.690 1.00 87.94 102 GLY A CA 1
ATOM 813 C C . GLY A 1 102 ? 13.432 1.505 -18.915 1.00 87.94 102 GLY A C 1
ATOM 814 O O . GLY A 1 102 ? 14.120 2.448 -19.288 1.00 87.94 102 GLY A O 1
ATOM 815 N N . MET A 1 103 ? 13.943 0.287 -18.714 1.00 90.88 103 MET A N 1
ATOM 816 C CA . MET A 1 103 ? 15.353 -0.059 -18.928 1.00 90.88 103 MET A CA 1
ATOM 817 C C . MET A 1 103 ? 15.658 -0.493 -20.368 1.00 90.88 103 MET A C 1
ATOM 819 O O . MET A 1 103 ? 16.823 -0.664 -20.723 1.00 90.88 103 MET A O 1
ATOM 823 N N . TYR A 1 104 ? 14.634 -0.658 -21.210 1.00 91.81 104 TYR A N 1
ATOM 824 C CA . TYR A 1 104 ? 14.774 -1.082 -22.602 1.00 91.81 104 TYR A CA 1
ATOM 825 C C . TYR A 1 104 ? 14.495 0.080 -23.557 1.00 91.81 104 TYR A C 1
ATOM 827 O O . TYR A 1 104 ? 13.604 0.894 -23.323 1.00 91.81 104 TYR A O 1
ATOM 835 N N . LYS A 1 105 ? 15.222 0.134 -24.684 1.00 93.00 105 LYS A N 1
ATOM 836 C CA . LYS A 1 105 ? 14.992 1.150 -25.731 1.00 93.00 105 LYS A CA 1
ATOM 837 C C . LYS A 1 105 ? 13.583 1.054 -26.316 1.00 93.00 105 LYS A C 1
ATOM 839 O O . LYS A 1 105 ? 12.971 2.077 -26.611 1.00 93.00 105 LYS A O 1
ATOM 844 N N . LYS A 1 106 ? 13.073 -0.167 -26.485 1.00 93.00 106 LYS A N 1
ATOM 845 C CA . LYS A 1 106 ? 11.676 -0.439 -26.824 1.00 93.00 106 LYS A CA 1
ATOM 846 C C . LYS A 1 106 ? 11.118 -1.422 -25.806 1.00 93.00 106 LYS A C 1
ATOM 848 O O . LYS A 1 106 ? 11.767 -2.408 -25.481 1.00 93.00 106 LYS A O 1
ATOM 853 N N . ALA A 1 107 ? 9.884 -1.207 -25.354 1.00 87.88 107 ALA A N 1
ATOM 854 C CA . ALA A 1 107 ? 9.244 -2.107 -24.390 1.00 87.88 107 ALA A CA 1
ATOM 855 C C . ALA A 1 107 ? 9.106 -3.555 -24.907 1.00 87.88 107 ALA A C 1
ATOM 857 O O . ALA A 1 107 ? 9.069 -4.483 -24.108 1.00 87.88 107 ALA A O 1
ATOM 858 N N . VAL A 1 108 ? 9.050 -3.746 -26.232 1.00 90.94 108 VAL A N 1
ATOM 859 C CA . VAL A 1 108 ? 9.007 -5.072 -26.877 1.00 90.94 108 VAL A CA 1
ATOM 860 C C . VAL A 1 108 ? 10.331 -5.832 -26.792 1.00 90.94 108 VAL A C 1
ATOM 862 O O . VAL A 1 108 ? 10.335 -7.046 -26.945 1.00 90.94 108 VAL A O 1
ATOM 865 N N . ASP A 1 109 ? 11.435 -5.136 -26.514 1.00 94.56 109 ASP A N 1
ATOM 866 C CA . ASP A 1 109 ? 12.754 -5.752 -26.365 1.00 94.56 109 ASP A CA 1
ATOM 867 C C . ASP A 1 109 ? 12.930 -6.373 -24.964 1.00 94.56 109 ASP A C 1
ATOM 869 O O . ASP A 1 109 ? 13.965 -6.974 -24.681 1.00 94.56 109 ASP A O 1
ATOM 873 N N . GLN A 1 110 ? 11.937 -6.232 -24.072 1.00 94.62 110 GLN A N 1
ATOM 874 C CA . GLN A 1 110 ? 11.949 -6.856 -22.752 1.00 94.62 110 GLN A CA 1
ATOM 875 C C . GLN A 1 110 ? 11.715 -8.375 -22.874 1.00 94.62 110 GLN A C 1
ATOM 877 O O . GLN A 1 110 ? 10.605 -8.792 -23.210 1.00 94.62 110 GLN A O 1
ATOM 882 N N . PRO A 1 111 ? 12.694 -9.226 -22.514 1.00 90.38 111 PRO A N 1
ATOM 883 C CA . PRO A 1 111 ? 12.577 -10.673 -22.6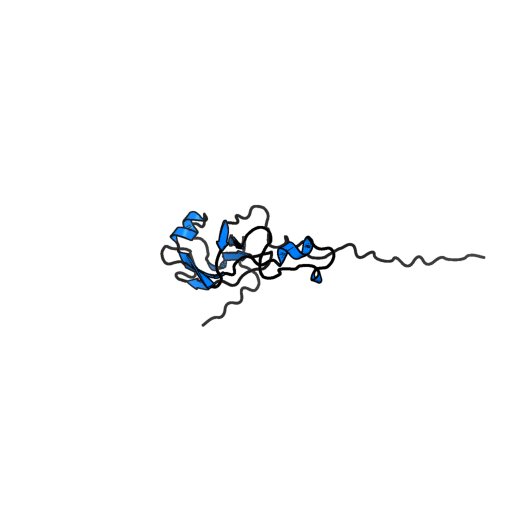82 1.00 90.38 111 PRO A CA 1
ATOM 884 C C . PRO A 1 111 ? 11.624 -11.325 -21.669 1.00 90.38 111 PRO A C 1
ATOM 886 O O . PRO A 1 111 ? 10.975 -12.317 -21.988 1.00 90.38 111 PRO A O 1
ATOM 889 N N . GLN A 1 112 ? 11.518 -10.778 -20.451 1.00 89.88 112 GLN A N 1
ATOM 890 C CA . GLN A 1 112 ? 10.708 -11.344 -19.367 1.00 89.88 112 GLN A CA 1
ATOM 891 C C . GLN A 1 112 ? 9.745 -10.308 -18.764 1.00 89.88 112 GLN A C 1
ATOM 893 O O . GLN A 1 112 ? 10.126 -9.544 -17.882 1.00 89.88 112 GLN A O 1
ATOM 898 N N . PRO A 1 113 ? 8.477 -10.252 -19.211 1.00 89.38 113 PRO A N 1
ATOM 899 C CA . PRO A 1 113 ? 7.494 -9.333 -18.635 1.00 89.38 113 PRO A CA 1
ATOM 900 C C . PRO A 1 113 ? 6.888 -9.839 -17.313 1.00 89.38 113 PRO A C 1
ATOM 902 O O . PRO A 1 113 ? 6.390 -9.038 -16.525 1.00 89.38 113 PRO A O 1
ATOM 905 N N . LEU A 1 114 ? 6.925 -11.152 -17.052 1.00 90.62 114 LEU A N 1
ATOM 906 C CA . LEU A 1 114 ? 6.295 -11.788 -15.879 1.00 90.62 114 LEU A CA 1
ATOM 907 C C . LEU A 1 114 ? 7.216 -11.896 -14.652 1.00 90.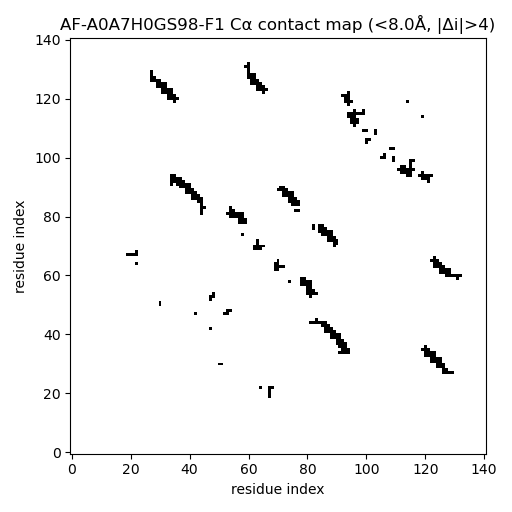62 114 LEU A C 1
ATOM 909 O O . LEU A 1 114 ? 6.776 -12.327 -13.584 1.00 90.62 114 LEU A O 1
ATOM 913 N N . TYR A 1 115 ? 8.484 -11.515 -14.799 1.00 90.06 115 TYR A N 1
ATOM 914 C CA . TYR A 1 115 ? 9.492 -11.559 -13.746 1.00 90.06 115 TYR A CA 1
ATOM 915 C C . TYR A 1 115 ? 10.298 -10.272 -13.772 1.00 90.06 115 TYR A C 1
ATOM 917 O O . TYR A 1 115 ? 10.662 -9.794 -14.845 1.00 90.06 115 TYR A O 1
ATOM 925 N N . SER A 1 116 ? 10.549 -9.710 -12.593 1.00 92.50 116 SER A N 1
ATOM 926 C CA . SER A 1 116 ? 11.408 -8.538 -12.490 1.00 92.50 116 SER A CA 1
ATOM 927 C C . SER A 1 116 ? 12.881 -8.931 -12.464 1.00 92.50 116 SER A C 1
ATOM 929 O O . SER A 1 116 ? 13.241 -9.985 -11.943 1.00 92.50 116 SER A O 1
ATOM 931 N N . LEU A 1 117 ? 13.731 -8.042 -12.969 1.00 90.62 117 LEU A N 1
ATOM 932 C CA . LEU A 1 117 ? 15.187 -8.157 -12.912 1.00 90.62 117 LEU A CA 1
ATOM 933 C C . LEU A 1 117 ? 15.757 -8.031 -11.489 1.00 90.62 117 LEU A C 1
ATOM 935 O O . LEU A 1 117 ? 16.888 -8.449 -11.258 1.00 90.62 117 LEU A O 1
ATOM 939 N N . PHE A 1 118 ? 15.002 -7.453 -10.545 1.00 90.19 118 PHE A N 1
ATOM 940 C CA . PHE A 1 118 ? 15.513 -7.100 -9.213 1.00 90.19 118 PHE A CA 1
ATOM 941 C C . PHE A 1 118 ? 14.914 -7.927 -8.079 1.00 90.19 118 PHE A C 1
ATOM 943 O O . PHE A 1 118 ? 15.626 -8.339 -7.168 1.00 90.19 118 PHE A O 1
ATOM 950 N N . THR A 1 119 ? 13.595 -8.120 -8.080 1.00 93.00 119 THR A N 1
ATOM 951 C CA . THR A 1 119 ? 12.901 -8.825 -6.997 1.00 93.00 119 THR A CA 1
ATOM 952 C C . THR A 1 119 ? 11.527 -9.303 -7.439 1.00 93.00 119 THR A C 1
ATOM 954 O O . THR A 1 119 ? 10.825 -8.610 -8.169 1.00 93.00 119 THR A O 1
ATOM 957 N N . ASP A 1 120 ? 11.104 -10.456 -6.942 1.00 91.50 120 ASP A N 1
ATOM 958 C CA . ASP A 1 120 ? 9.735 -10.962 -7.044 1.00 91.50 120 ASP A CA 1
ATOM 959 C C . ASP A 1 120 ? 8.782 -10.341 -6.004 1.00 91.50 120 ASP A C 1
ATOM 961 O O . ASP A 1 120 ? 7.570 -10.53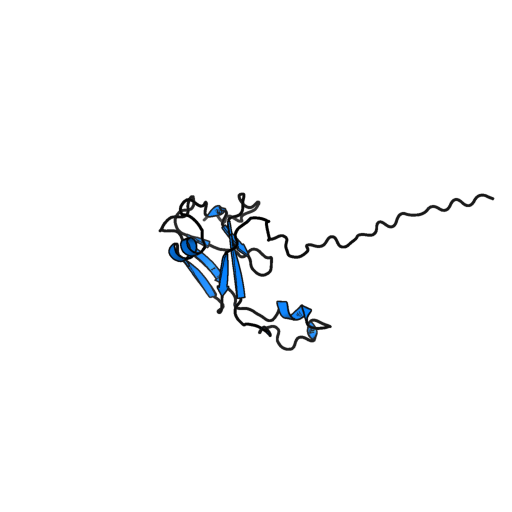3 -6.076 1.00 91.50 120 ASP A O 1
ATOM 965 N N . THR A 1 121 ? 9.298 -9.561 -5.053 1.00 96.06 121 THR A N 1
ATOM 966 C CA . THR A 1 121 ? 8.520 -8.993 -3.951 1.00 96.06 121 THR A CA 1
ATOM 967 C C . THR A 1 121 ? 7.932 -7.640 -4.339 1.00 96.06 121 THR A C 1
ATOM 969 O O . THR A 1 121 ? 8.651 -6.664 -4.557 1.00 96.06 121 THR A O 1
ATOM 972 N N . ALA A 1 122 ? 6.605 -7.544 -4.399 1.00 97.12 122 ALA A N 1
ATOM 973 C CA . ALA A 1 122 ? 5.908 -6.289 -4.645 1.00 97.12 122 ALA A CA 1
ATOM 974 C C . ALA A 1 122 ? 5.846 -5.423 -3.382 1.00 97.12 122 ALA A C 1
ATOM 976 O O . ALA A 1 122 ? 5.673 -5.923 -2.268 1.00 97.12 122 ALA A O 1
ATOM 977 N N . ALA A 1 123 ? 5.934 -4.106 -3.576 1.00 96.88 123 ALA A N 1
ATOM 978 C CA . ALA A 1 123 ? 5.703 -3.116 -2.535 1.00 96.88 123 ALA A CA 1
ATOM 979 C C . ALA A 1 123 ? 4.307 -2.504 -2.683 1.00 96.88 123 ALA A C 1
ATOM 981 O O . ALA A 1 123 ? 3.977 -1.919 -3.718 1.00 96.88 123 ALA A O 1
ATOM 982 N N . TYR A 1 124 ? 3.525 -2.626 -1.618 1.00 97.81 124 TYR A N 1
ATOM 983 C CA . TYR A 1 124 ? 2.267 -1.925 -1.410 1.00 97.81 124 TYR A CA 1
ATOM 984 C C . TYR A 1 124 ? 2.460 -0.899 -0.293 1.00 97.81 124 TYR A C 1
ATOM 986 O O . TYR A 1 124 ? 3.286 -1.102 0.598 1.00 97.81 124 TYR A O 1
ATOM 994 N N . PHE A 1 125 ? 1.710 0.195 -0.325 1.00 97.31 125 PHE A N 1
ATOM 995 C CA . PHE A 1 125 ? 1.805 1.256 0.673 1.00 97.31 125 PHE A CA 1
ATOM 996 C C . PHE A 1 125 ? 0.440 1.513 1.294 1.00 97.31 125 PHE A C 1
ATOM 998 O O . PHE A 1 125 ? -0.464 1.994 0.616 1.00 97.31 125 PHE A O 1
ATOM 1005 N N . LEU A 1 126 ? 0.303 1.181 2.575 1.00 97.06 126 LEU A N 1
ATOM 1006 C CA . LEU A 1 126 ? -0.881 1.474 3.373 1.00 97.06 126 LEU A CA 1
ATOM 1007 C C . LEU A 1 126 ? -0.740 2.852 4.011 1.00 97.06 126 LEU A C 1
ATOM 1009 O O . LEU A 1 126 ? 0.326 3.205 4.518 1.00 97.06 126 LEU A O 1
ATOM 1013 N N . THR A 1 127 ? -1.817 3.624 3.998 1.00 95.75 127 THR A N 1
ATOM 1014 C CA . THR A 1 127 ? -1.833 4.961 4.580 1.00 95.75 127 THR A CA 1
ATOM 1015 C C . THR A 1 127 ? -3.238 5.382 5.009 1.00 95.75 127 THR A C 1
ATOM 1017 O O . THR A 1 127 ? -4.222 4.707 4.706 1.00 95.75 127 THR A O 1
ATOM 1020 N N . VAL A 1 128 ? -3.324 6.507 5.720 1.00 94.69 128 VAL A N 1
ATOM 1021 C CA . VAL A 1 128 ? -4.571 7.143 6.147 1.00 94.69 128 VAL A CA 1
ATOM 1022 C C . VAL A 1 128 ? -4.665 8.505 5.468 1.00 94.69 128 VAL A C 1
ATOM 1024 O O . VAL A 1 128 ? -3.886 9.407 5.776 1.00 94.69 128 VAL A O 1
ATOM 1027 N N . ALA A 1 129 ? -5.634 8.666 4.569 1.00 92.56 129 ALA A N 1
ATOM 1028 C CA . ALA A 1 129 ? -5.893 9.930 3.891 1.00 92.56 129 ALA A CA 1
ATOM 1029 C C . ALA A 1 129 ? -6.208 11.043 4.908 1.00 92.56 129 ALA A C 1
ATOM 1031 O O . ALA A 1 129 ? -6.884 10.781 5.907 1.00 92.56 129 ALA A O 1
ATOM 1032 N N . PRO A 1 130 ? -5.784 12.299 4.692 1.00 87.94 130 PRO A N 1
ATOM 1033 C CA . PRO A 1 130 ? -6.065 13.404 5.614 1.00 87.94 130 PRO A CA 1
ATOM 1034 C C . PRO A 1 130 ? -7.565 13.710 5.716 1.00 87.94 130 PRO A C 1
ATOM 1036 O O . PRO A 1 130 ? -8.046 14.142 6.760 1.00 87.94 130 PRO A O 1
ATOM 1039 N N . GLN A 1 131 ? -8.309 13.438 4.648 1.00 85.19 131 GLN A N 1
ATOM 1040 C CA . GLN A 1 131 ? -9.751 13.621 4.538 1.00 85.19 131 GLN A CA 1
ATOM 1041 C C . GLN A 1 131 ? -10.373 12.364 3.928 1.00 85.19 131 GLN A C 1
ATOM 1043 O O . GLN A 1 131 ? -9.666 11.507 3.399 1.00 85.19 131 GLN A O 1
ATOM 1048 N N . LEU A 1 132 ? -11.697 12.239 4.009 1.00 83.75 132 LEU A N 1
ATOM 1049 C CA . LEU A 1 132 ? -12.392 11.144 3.337 1.00 83.75 132 LEU A CA 1
ATOM 1050 C C . LEU A 1 132 ? -12.155 11.233 1.815 1.00 83.75 132 LEU A C 1
ATOM 1052 O O . LEU A 1 132 ? -12.337 12.315 1.253 1.00 83.75 132 LEU A O 1
ATOM 1056 N N . PRO A 1 133 ? -11.772 10.131 1.143 1.00 71.25 133 PRO A N 1
ATOM 1057 C CA . PRO A 1 133 ? -11.548 10.136 -0.299 1.00 71.25 133 PRO A CA 1
ATOM 1058 C C . PRO A 1 133 ? -12.822 10.522 -1.059 1.00 71.25 133 PRO A C 1
ATOM 1060 O O . PRO A 1 133 ? -13.895 9.952 -0.826 1.00 71.25 133 PRO A O 1
ATOM 1063 N N . ALA A 1 134 ? -12.713 11.472 -1.988 1.00 60.81 134 ALA A N 1
ATOM 1064 C CA . ALA A 1 134 ? -13.808 11.818 -2.885 1.00 60.81 134 ALA A CA 1
ATOM 1065 C C . ALA A 1 134 ? -14.032 10.657 -3.870 1.00 60.81 134 ALA A C 1
ATOM 1067 O O . ALA A 1 134 ? -13.180 10.382 -4.708 1.00 60.81 134 ALA A O 1
ATOM 1068 N N . GLY A 1 135 ? -15.165 9.958 -3.752 1.00 57.62 135 GLY A N 1
ATOM 1069 C CA . GLY A 1 135 ? -15.530 8.865 -4.662 1.00 57.62 135 GLY A CA 1
ATOM 1070 C C . GLY A 1 135 ? -15.198 7.450 -4.181 1.00 57.62 135 GLY A C 1
ATOM 1071 O O . GLY A 1 135 ? -15.115 6.550 -5.010 1.00 57.62 135 GLY A O 1
ATOM 1072 N N . ALA A 1 136 ? -15.039 7.219 -2.871 1.00 51.62 136 ALA A N 1
ATOM 1073 C CA . ALA A 1 136 ? -14.960 5.860 -2.331 1.00 51.62 136 ALA A CA 1
ATOM 1074 C C . ALA A 1 136 ? -16.196 5.049 -2.772 1.00 51.62 136 ALA A C 1
ATOM 1076 O O . ALA A 1 136 ? -17.299 5.279 -2.272 1.00 51.62 136 ALA A O 1
ATOM 1077 N N . TRP A 1 137 ? -16.014 4.137 -3.732 1.00 50.56 137 TRP A N 1
ATOM 1078 C CA . TRP A 1 137 ? -17.028 3.219 -4.248 1.00 50.56 137 TRP A CA 1
ATOM 1079 C C . TRP A 1 137 ? -17.512 2.308 -3.120 1.00 50.56 137 TRP A C 1
ATOM 1081 O O . TRP A 1 137 ? -16.995 1.219 -2.894 1.00 50.56 137 TRP A O 1
ATOM 1091 N N . ARG A 1 138 ? -18.488 2.792 -2.357 1.00 56.00 138 ARG A N 1
ATOM 1092 C CA . ARG A 1 138 ? -19.157 2.034 -1.307 1.00 56.00 138 ARG A CA 1
ATOM 1093 C C . ARG A 1 138 ? -20.260 1.228 -1.966 1.00 56.00 138 ARG A C 1
ATOM 1095 O O . ARG A 1 138 ? -21.380 1.709 -2.113 1.00 56.00 138 ARG A O 1
ATOM 1102 N N . SER A 1 139 ? -19.942 0.000 -2.358 1.00 44.12 139 SER A N 1
ATOM 1103 C CA . SER A 1 139 ? -20.958 -1.037 -2.479 1.00 44.12 139 SER A CA 1
ATOM 1104 C C . SER A 1 139 ? -21.548 -1.259 -1.086 1.00 44.12 139 SER A C 1
ATOM 1106 O O . SER A 1 139 ? -20.956 -1.936 -0.249 1.00 44.12 139 SER A O 1
ATOM 1108 N N . GLN A 1 140 ? -22.679 -0.606 -0.829 1.00 39.78 140 GLN A N 1
ATOM 1109 C CA . GLN A 1 140 ? -23.622 -1.037 0.189 1.00 39.78 140 GLN A CA 1
ATOM 1110 C C . GLN A 1 140 ? -24.177 -2.388 -0.268 1.00 39.78 140 GLN A C 1
ATOM 1112 O O . GLN A 1 140 ? -24.851 -2.461 -1.296 1.00 39.78 140 GLN A O 1
ATOM 1117 N N . GLN A 1 141 ? -23.851 -3.437 0.474 1.00 38.00 141 GLN A N 1
ATOM 1118 C CA . GLN A 1 141 ? -24.674 -4.632 0.611 1.00 38.00 141 GLN A CA 1
ATOM 1119 C C . GLN A 1 141 ? -24.777 -4.924 2.101 1.00 38.00 141 GLN A C 1
ATOM 1121 O O . GLN A 1 141 ? -23.728 -4.818 2.778 1.00 38.00 141 GLN A O 1
#